Protein AF-A0AAD6PXW5-F1 (afdb_monomer_lite)

Secondary structure (DSSP, 8-state):
---HHHHHHT-TTHHHHHHHHHHHHHHHHHHHHHHHHHHS-S-HHHHHHHHHHHHHHHHHHHHHHHHHHHHHHHHHTT---HHHHHHHHHHHHHHHHHHHHHHHHHHHHHHHHHTTSSSS----

Foldseek 3Di:
DPPPVVVLVPDPCNVLLVQLVVLLVVLVVLLVVLVVCVVVVPCPPSNVVSLVVNVVSLVSSVVSLVVSCVVVVVVCVPDPPPPVVVVNVVSSVVSVVSSVVSVVVSVVVVVVVVVVPVPDPPDD

InterPro domains:
  IPR010989 SNARE [SSF47661] (10-108)
  IPR015260 Syntaxin 6/10/61, N-terminal [PF09177] (11-102)

Sequence (124 aa):
MASSFDRWEKDPFFSAAEEVQESADRMESTYRTWIHSKKEESSMWDSEQLCRDLHTALGTTKWQLEEFVRAVGSSYVKSSVDDARDRHHDFIVAIEDHILRIENSLKECALFRGKDFVALGAFG

Structure (mmCIF, N/CA/C/O backbone):
data_AF-A0AAD6PXW5-F1
#
_entry.id   AF-A0AAD6PXW5-F1
#
loop_
_atom_site.group_PDB
_atom_site.id
_atom_site.type_symbol
_atom_site.label_atom_id
_atom_site.label_alt_id
_atom_site.label_comp_id
_atom_site.label_asym_id
_atom_site.label_entity_id
_atom_site.label_seq_id
_atom_site.pdbx_PDB_ins_code
_atom_site.Cartn_x
_atom_site.Cartn_y
_atom_site.Cartn_z
_atom_site.occupancy
_atom_site.B_iso_or_equiv
_atom_site.auth_seq_id
_atom_site.auth_comp_id
_atom_site.auth_asym_id
_atom_site.auth_atom_id
_atom_site.pdbx_PDB_model_num
ATOM 1 N N . MET A 1 1 ? 29.778 -7.296 -3.159 1.00 43.88 1 MET A N 1
ATOM 2 C CA . MET A 1 1 ? 28.343 -7.546 -2.919 1.00 43.88 1 MET A CA 1
ATOM 3 C C . MET A 1 1 ? 27.648 -6.203 -3.003 1.00 43.88 1 MET A C 1
ATOM 5 O O . MET A 1 1 ? 27.687 -5.469 -2.028 1.00 43.88 1 MET A O 1
ATOM 9 N N . ALA A 1 2 ? 27.128 -5.829 -4.173 1.00 42.91 2 ALA A N 1
ATOM 10 C CA . ALA A 1 2 ? 26.213 -4.694 -4.238 1.00 42.91 2 ALA A CA 1
ATOM 11 C C . ALA A 1 2 ? 24.943 -5.143 -3.507 1.00 42.91 2 ALA A C 1
ATOM 13 O O . ALA A 1 2 ? 24.288 -6.094 -3.937 1.00 42.91 2 ALA A O 1
ATOM 14 N N . SER A 1 3 ? 24.690 -4.571 -2.334 1.00 57.91 3 SER A N 1
ATOM 15 C CA . SER A 1 3 ? 23.447 -4.772 -1.598 1.00 57.91 3 SER A CA 1
ATOM 16 C C . SER A 1 3 ? 22.291 -4.369 -2.513 1.00 57.91 3 SER A C 1
ATOM 18 O O . SER A 1 3 ? 22.400 -3.400 -3.261 1.00 57.91 3 SER A O 1
ATOM 20 N N . SER A 1 4 ? 21.189 -5.114 -2.479 1.00 59.00 4 SER A N 1
ATOM 21 C CA . SER A 1 4 ? 19.957 -4.844 -3.241 1.00 59.00 4 SER A CA 1
ATOM 22 C C . SER A 1 4 ? 19.537 -3.365 -3.235 1.00 59.00 4 SER A C 1
ATOM 24 O O . SER A 1 4 ? 18.984 -2.889 -4.220 1.00 59.00 4 SER A O 1
ATOM 26 N N . PHE A 1 5 ? 19.875 -2.638 -2.168 1.00 60.16 5 PHE A N 1
ATOM 27 C CA . PHE A 1 5 ? 19.695 -1.198 -1.997 1.00 60.16 5 PHE A CA 1
ATOM 28 C C . PHE A 1 5 ? 20.393 -0.317 -3.056 1.00 60.16 5 PHE A C 1
ATOM 30 O O . PHE A 1 5 ? 19.763 0.578 -3.606 1.00 60.16 5 PHE A O 1
ATOM 37 N N . ASP A 1 6 ? 21.650 -0.601 -3.422 1.00 64.19 6 ASP A N 1
ATOM 38 C CA . ASP A 1 6 ? 22.413 0.190 -4.416 1.00 64.19 6 ASP A CA 1
ATOM 39 C C . ASP A 1 6 ? 21.743 0.164 -5.804 1.00 64.19 6 ASP A C 1
ATOM 41 O O . ASP A 1 6 ? 21.818 1.103 -6.594 1.00 64.19 6 ASP A O 1
ATOM 45 N N . ARG A 1 7 ? 21.009 -0.919 -6.077 1.00 69.69 7 ARG A N 1
ATOM 46 C CA . ARG A 1 7 ? 20.292 -1.152 -7.336 1.00 69.69 7 ARG A C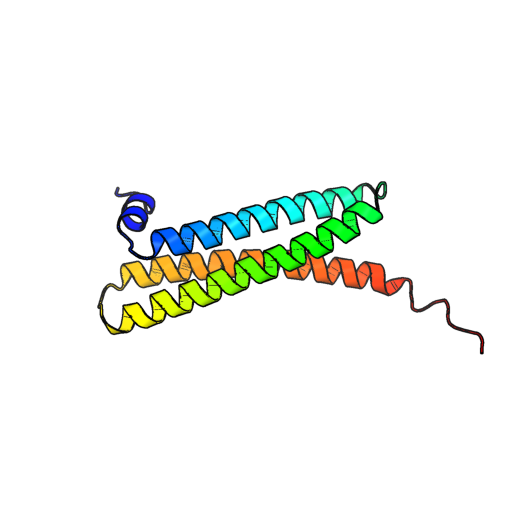A 1
ATOM 47 C C . ARG A 1 7 ? 18.938 -0.453 -7.378 1.00 69.69 7 ARG A C 1
ATOM 49 O O . ARG A 1 7 ? 18.470 -0.139 -8.467 1.00 69.69 7 ARG A O 1
ATOM 56 N N . TRP A 1 8 ? 18.327 -0.230 -6.216 1.00 77.19 8 TRP A N 1
ATOM 57 C CA . TRP A 1 8 ? 17.111 0.565 -6.071 1.00 77.19 8 TRP A CA 1
ATOM 58 C C . TRP A 1 8 ? 17.415 2.057 -6.202 1.00 77.19 8 TRP A C 1
ATOM 60 O O . TRP A 1 8 ? 16.676 2.749 -6.883 1.00 77.19 8 TRP A O 1
ATOM 70 N N . GLU A 1 9 ? 18.552 2.533 -5.687 1.00 71.94 9 GLU A N 1
ATOM 71 C CA . GLU A 1 9 ? 18.954 3.945 -5.808 1.00 71.94 9 GLU A CA 1
ATOM 72 C C . GLU A 1 9 ? 19.092 4.418 -7.273 1.00 71.94 9 GLU A C 1
ATOM 74 O O . GLU A 1 9 ? 18.912 5.595 -7.582 1.00 71.94 9 GLU A O 1
ATOM 79 N N . LYS A 1 10 ? 19.410 3.508 -8.206 1.00 76.12 10 LYS A N 1
ATOM 80 C CA . LYS A 1 10 ? 19.506 3.812 -9.648 1.00 76.12 10 LYS A CA 1
ATOM 81 C C . LYS A 1 10 ? 18.193 3.622 -10.405 1.00 76.12 10 LYS A C 1
ATOM 83 O O . LYS A 1 10 ? 18.158 3.856 -11.614 1.00 76.12 10 LYS A O 1
ATOM 88 N N . ASP A 1 11 ? 17.143 3.164 -9.732 1.00 77.50 11 ASP A N 1
ATOM 89 C CA . ASP A 1 11 ? 15.880 2.827 -10.366 1.00 77.50 11 ASP A CA 1
ATOM 90 C C . ASP A 1 11 ? 14.996 4.078 -10.513 1.00 77.50 11 ASP A C 1
ATOM 92 O O . ASP A 1 11 ? 14.730 4.765 -9.527 1.00 77.50 11 ASP A O 1
ATOM 96 N N . PRO A 1 12 ? 14.501 4.400 -11.721 1.00 81.56 12 PRO A N 1
ATOM 97 C CA . PRO A 1 12 ? 13.628 5.555 -11.919 1.00 81.56 12 PRO A CA 1
ATOM 98 C C . PRO A 1 12 ? 12.291 5.433 -11.173 1.00 81.56 12 PRO A C 1
ATOM 100 O O . PRO A 1 12 ? 11.626 6.445 -10.968 1.00 81.56 12 PRO A O 1
ATOM 103 N N . PHE A 1 13 ? 11.900 4.224 -10.758 1.00 84.12 13 PHE A N 1
ATOM 104 C CA . PHE A 1 13 ? 10.696 3.992 -9.962 1.00 84.12 13 PHE A CA 1
ATOM 105 C C . PHE A 1 13 ? 10.963 3.965 -8.453 1.00 84.12 13 PHE A C 1
ATOM 107 O O . PHE A 1 13 ? 10.032 3.725 -7.690 1.00 84.12 13 PHE A O 1
ATOM 114 N N . PHE A 1 14 ? 12.193 4.240 -8.006 1.00 85.56 14 PHE A N 1
ATOM 115 C CA . PHE A 1 14 ? 12.543 4.262 -6.586 1.00 85.56 14 PHE A CA 1
ATOM 116 C C . PHE A 1 14 ? 11.652 5.200 -5.774 1.00 85.56 14 PHE A C 1
ATOM 118 O O . PHE A 1 14 ? 11.107 4.779 -4.764 1.00 85.56 14 PHE A O 1
ATOM 125 N N . SER A 1 15 ? 11.426 6.429 -6.252 1.00 87.06 15 SER A N 1
ATOM 126 C CA . SER A 1 15 ? 10.549 7.386 -5.563 1.00 87.06 15 SER A CA 1
ATOM 127 C C . SER A 1 15 ? 9.121 6.858 -5.411 1.00 87.06 15 SER A C 1
ATOM 129 O O . SER A 1 15 ? 8.536 6.976 -4.345 1.00 87.06 15 SER A O 1
ATOM 131 N N . ALA A 1 16 ? 8.584 6.204 -6.444 1.00 88.69 16 ALA A N 1
ATOM 132 C CA . ALA A 1 16 ? 7.250 5.616 -6.373 1.00 88.69 16 ALA A CA 1
ATOM 133 C C . ALA A 1 16 ? 7.202 4.403 -5.423 1.00 88.69 16 ALA A C 1
ATOM 135 O O . ALA A 1 16 ? 6.219 4.221 -4.711 1.00 88.69 16 ALA A O 1
ATOM 136 N N . ALA A 1 17 ? 8.258 3.583 -5.379 1.00 89.06 17 ALA A N 1
ATOM 137 C CA . ALA A 1 17 ? 8.364 2.483 -4.420 1.00 89.06 17 ALA A CA 1
ATOM 138 C C . ALA A 1 17 ? 8.481 2.996 -2.974 1.00 89.06 17 ALA A C 1
ATOM 140 O O . ALA A 1 17 ? 7.828 2.458 -2.085 1.00 89.06 17 ALA A O 1
ATOM 141 N N . GLU A 1 18 ? 9.258 4.055 -2.746 1.00 90.44 18 GLU A N 1
ATOM 142 C CA . GLU A 1 18 ? 9.407 4.710 -1.443 1.00 90.44 18 GLU A CA 1
ATOM 143 C C . GLU A 1 18 ? 8.066 5.259 -0.938 1.00 90.44 18 GLU A C 1
ATOM 145 O O . GLU A 1 18 ? 7.695 5.002 0.204 1.00 90.44 18 GLU A O 1
ATOM 150 N N . GLU A 1 19 ? 7.281 5.910 -1.803 1.00 90.94 19 GLU A N 1
ATOM 151 C CA . GLU A 1 19 ? 5.929 6.376 -1.465 1.00 90.94 19 GLU A CA 1
ATOM 152 C C . GLU A 1 19 ? 4.989 5.224 -1.069 1.00 90.94 19 GLU A C 1
ATOM 154 O O . GLU A 1 19 ? 4.228 5.341 -0.104 1.00 90.94 19 GLU A O 1
ATOM 159 N N . VAL A 1 20 ? 5.050 4.095 -1.786 1.00 92.75 20 VAL A N 1
ATOM 160 C CA . VAL A 1 20 ? 4.276 2.888 -1.446 1.00 92.75 20 VAL A CA 1
ATOM 161 C C . VAL A 1 20 ? 4.719 2.323 -0.094 1.00 92.75 20 VAL A C 1
ATOM 163 O O . VAL A 1 20 ? 3.864 1.943 0.711 1.00 92.75 20 VAL A O 1
ATOM 166 N N . GLN A 1 21 ? 6.029 2.276 0.177 1.00 90.44 21 GLN A N 1
ATOM 167 C CA . GLN A 1 21 ? 6.552 1.827 1.469 1.00 90.44 21 GLN A CA 1
ATOM 168 C C . GLN A 1 21 ? 6.104 2.741 2.603 1.00 90.44 21 GLN A C 1
ATOM 170 O O . GLN A 1 21 ? 5.586 2.235 3.592 1.00 90.44 21 GLN A O 1
ATOM 175 N N . GLU A 1 22 ? 6.221 4.061 2.456 1.00 92.38 22 GLU A N 1
ATOM 176 C CA . GLU A 1 22 ? 5.822 5.012 3.497 1.00 92.38 22 GLU A CA 1
ATOM 177 C C . GLU A 1 22 ? 4.339 4.850 3.860 1.00 92.38 22 GLU A C 1
ATOM 179 O O . GLU A 1 22 ? 3.974 4.801 5.041 1.00 92.38 22 GLU A O 1
ATOM 184 N N . SER A 1 23 ? 3.475 4.679 2.858 1.00 90.19 23 SER A N 1
ATOM 185 C CA . SER A 1 23 ? 2.059 4.405 3.101 1.00 90.19 23 SER A CA 1
ATOM 186 C C . SER A 1 23 ? 1.825 3.037 3.737 1.00 90.19 23 SER A C 1
ATOM 188 O O . SER A 1 23 ? 0.960 2.914 4.605 1.00 90.19 23 SER A O 1
ATOM 190 N N . ALA A 1 24 ? 2.578 2.004 3.351 1.00 92.12 24 ALA A N 1
ATOM 191 C CA . ALA A 1 24 ? 2.496 0.686 3.977 1.00 92.12 24 ALA A CA 1
ATOM 192 C C . ALA A 1 24 ? 2.958 0.702 5.447 1.00 92.12 24 ALA A C 1
ATOM 194 O O . ALA A 1 24 ? 2.304 0.103 6.301 1.00 92.12 24 ALA A O 1
ATOM 195 N N . ASP A 1 25 ? 4.024 1.434 5.769 1.00 91.81 25 ASP A N 1
ATOM 196 C CA . ASP A 1 25 ? 4.499 1.658 7.138 1.00 91.81 25 ASP A CA 1
ATOM 197 C C . ASP A 1 25 ? 3.471 2.443 7.963 1.00 91.81 25 ASP A C 1
ATOM 199 O O . ASP A 1 25 ? 3.172 2.091 9.109 1.00 91.81 25 ASP A O 1
ATOM 203 N N . ARG A 1 26 ? 2.857 3.477 7.372 1.00 89.81 26 ARG A N 1
ATOM 204 C CA . ARG A 1 26 ? 1.768 4.227 8.010 1.00 89.81 26 ARG A CA 1
ATOM 205 C C . ARG A 1 26 ? 0.573 3.322 8.301 1.00 89.81 26 ARG A C 1
ATOM 207 O O . ARG A 1 26 ? 0.050 3.343 9.414 1.00 89.81 26 ARG A O 1
ATOM 214 N N . MET A 1 27 ? 0.180 2.505 7.327 1.00 91.25 27 MET A N 1
ATOM 215 C CA . MET A 1 27 ? -0.867 1.496 7.466 1.00 91.25 27 MET A CA 1
ATOM 216 C C . MET A 1 27 ? -0.540 0.510 8.599 1.00 91.25 27 MET A C 1
ATOM 218 O O . MET A 1 27 ? -1.392 0.259 9.452 1.00 91.25 27 MET A O 1
ATOM 222 N N . GLU A 1 28 ? 0.688 -0.014 8.668 1.00 91.00 28 GLU A N 1
ATOM 223 C CA . GLU A 1 28 ? 1.083 -0.954 9.723 1.00 91.00 28 GLU A CA 1
ATOM 224 C C . GLU A 1 28 ? 1.095 -0.294 11.108 1.00 91.00 28 GLU A C 1
ATOM 226 O O . GLU A 1 28 ? 0.641 -0.889 12.089 1.00 91.00 28 GLU A O 1
ATOM 231 N N . SER A 1 29 ? 1.551 0.955 11.198 1.00 90.50 29 SER A N 1
ATOM 232 C CA . SER A 1 29 ? 1.541 1.732 12.440 1.00 90.50 29 SER A CA 1
ATOM 233 C C . SER A 1 29 ? 0.116 1.928 12.973 1.00 90.50 29 SER A C 1
ATOM 235 O O . SER A 1 29 ? -0.170 1.646 14.147 1.00 90.50 29 SER A O 1
ATOM 237 N N . THR A 1 30 ? -0.820 2.313 12.098 1.00 90.62 30 THR A N 1
ATOM 238 C CA . THR A 1 30 ? -2.240 2.428 12.452 1.00 90.62 30 THR A CA 1
ATOM 239 C C . THR A 1 30 ? -2.828 1.068 12.832 1.00 90.62 30 THR A C 1
ATOM 241 O O . THR A 1 30 ? -3.539 0.975 13.832 1.00 90.62 30 THR A O 1
ATOM 244 N N . TYR A 1 31 ? -2.489 -0.004 12.109 1.00 89.19 31 TYR A N 1
ATOM 245 C CA . TYR A 1 31 ? -2.944 -1.364 12.409 1.00 89.19 31 TYR A CA 1
ATOM 246 C C . TYR A 1 31 ? -2.481 -1.855 13.782 1.00 89.19 31 TYR A C 1
ATOM 248 O O . TYR A 1 31 ? -3.295 -2.357 14.559 1.00 89.19 31 TYR A O 1
ATOM 256 N N . ARG A 1 32 ? -1.199 -1.678 14.124 1.00 89.38 32 ARG A N 1
ATOM 257 C CA . ARG A 1 32 ? -0.668 -2.047 15.445 1.00 89.38 32 ARG A CA 1
ATOM 258 C C . ARG A 1 32 ? -1.416 -1.305 16.545 1.00 89.38 32 ARG A C 1
ATOM 260 O O . ARG A 1 32 ? -1.892 -1.933 17.489 1.00 89.38 32 ARG A O 1
ATOM 267 N N . THR A 1 33 ? -1.583 0.007 16.383 1.00 88.12 33 THR A N 1
ATOM 268 C CA . THR A 1 33 ? -2.323 0.844 17.337 1.00 88.12 33 THR A CA 1
ATOM 269 C C . THR A 1 33 ? -3.765 0.359 17.488 1.00 88.12 33 THR A C 1
ATOM 271 O O . THR A 1 33 ? -4.240 0.170 18.604 1.00 88.12 33 THR A O 1
ATOM 274 N N . TRP A 1 34 ? -4.439 0.057 16.378 1.00 86.94 34 TRP A N 1
ATOM 275 C CA . TRP A 1 34 ? -5.807 -0.453 16.375 1.00 86.94 34 TRP A CA 1
ATOM 276 C C . TRP A 1 34 ? -5.954 -1.797 17.101 1.00 86.94 34 TRP A C 1
ATOM 278 O O . TRP A 1 34 ? -6.880 -1.961 17.897 1.00 86.94 34 TRP A O 1
ATOM 288 N N . ILE A 1 35 ? -5.032 -2.744 16.887 1.00 85.12 35 ILE A N 1
ATOM 289 C CA . ILE A 1 35 ? -5.022 -4.035 17.594 1.00 85.12 35 ILE A CA 1
ATOM 290 C C . ILE A 1 35 ? -4.840 -3.838 19.103 1.00 85.12 35 ILE A C 1
ATOM 292 O O . ILE A 1 35 ? -5.525 -4.497 19.891 1.00 85.12 35 ILE A O 1
ATOM 296 N N . HIS A 1 36 ? -3.959 -2.922 19.514 1.00 83.88 36 HIS A N 1
ATOM 297 C CA . HIS A 1 36 ? -3.771 -2.584 20.925 1.00 83.88 36 HIS A CA 1
ATOM 298 C C . HIS A 1 36 ? -5.040 -1.971 21.530 1.00 83.88 36 HIS A C 1
ATOM 300 O O . HIS A 1 36 ? -5.538 -2.491 22.527 1.00 83.88 36 HIS A O 1
ATOM 306 N N . SER A 1 37 ? -5.627 -0.955 20.890 1.00 82.38 37 SER A N 1
ATOM 307 C CA . SER A 1 37 ? -6.880 -0.335 21.347 1.00 82.38 37 SER A CA 1
ATOM 308 C C . SER A 1 37 ? -8.042 -1.330 21.414 1.00 82.38 37 SER A C 1
ATOM 310 O O . SER A 1 37 ? -8.850 -1.273 22.337 1.00 82.38 37 SER A O 1
ATOM 312 N N . LYS A 1 38 ? -8.118 -2.279 20.471 1.00 74.94 38 LYS A N 1
ATOM 313 C CA . LYS A 1 38 ? -9.131 -3.344 20.471 1.00 74.94 38 LYS A CA 1
ATOM 314 C C . LYS A 1 38 ? -8.984 -4.284 21.672 1.00 74.94 38 LYS A C 1
ATOM 316 O O . LYS A 1 38 ? -9.991 -4.729 22.211 1.00 74.94 38 LYS A O 1
ATOM 321 N N . LYS A 1 39 ? -7.752 -4.618 22.068 1.00 75.56 39 LYS A N 1
ATOM 322 C CA . LYS A 1 39 ? -7.475 -5.545 23.177 1.00 75.56 39 LYS A CA 1
ATOM 323 C C . LYS A 1 39 ? -7.706 -4.910 24.548 1.00 75.56 39 LYS A C 1
ATOM 325 O O . LYS A 1 39 ? -8.113 -5.605 25.470 1.00 75.56 39 LYS A O 1
ATOM 330 N N . GLU A 1 40 ? -7.433 -3.617 24.669 1.00 70.12 40 GLU A N 1
ATOM 331 C CA . GLU A 1 40 ? -7.510 -2.898 25.941 1.00 70.12 40 GLU A CA 1
ATOM 332 C C . GLU A 1 40 ? -8.953 -2.523 26.333 1.00 70.12 40 GLU A C 1
ATOM 334 O O . GLU A 1 40 ? -9.125 -2.016 27.433 1.00 70.12 40 GLU A O 1
ATOM 339 N N . GLU A 1 41 ? -9.964 -2.722 25.460 1.00 60.88 41 GLU A N 1
ATOM 340 C CA . GLU A 1 41 ? -11.421 -2.419 25.600 1.00 60.88 41 GLU A CA 1
ATOM 341 C C . GLU A 1 41 ? -11.781 -1.010 26.145 1.00 60.88 41 GLU A C 1
ATOM 343 O O . GLU A 1 41 ? -12.942 -0.623 26.244 1.00 60.88 41 GLU A O 1
ATOM 348 N N . SER A 1 42 ? -10.767 -0.202 26.441 1.00 56.16 42 SER A N 1
ATOM 349 C CA . SER A 1 42 ? -10.814 1.038 27.210 1.00 56.16 42 SER A CA 1
ATOM 350 C C . SER A 1 42 ? -11.211 2.234 26.344 1.00 56.16 42 SER A C 1
ATOM 352 O O . SER A 1 42 ? -11.721 3.231 26.850 1.00 56.16 42 SER A O 1
ATOM 354 N N . SER A 1 43 ? -11.056 2.128 25.019 1.00 57.84 43 SER A N 1
ATOM 355 C CA . SER A 1 43 ? -11.464 3.175 24.084 1.00 57.84 43 SER A CA 1
ATOM 356 C C . SER A 1 43 ? -12.063 2.638 22.781 1.00 57.84 43 SER A C 1
ATOM 358 O O . SER A 1 43 ? -11.482 2.665 21.695 1.00 57.84 43 SER A O 1
ATOM 360 N N . MET A 1 44 ? -13.315 2.183 22.879 1.00 58.09 44 MET A N 1
ATOM 361 C CA . MET A 1 44 ? -14.137 1.790 21.725 1.00 58.09 44 MET A CA 1
ATOM 362 C C . MET A 1 44 ? -14.190 2.878 20.633 1.00 58.09 44 MET A C 1
ATOM 364 O O . MET A 1 44 ? -14.178 2.544 19.450 1.00 58.09 44 MET A O 1
ATOM 368 N N . TRP A 1 45 ? -14.192 4.158 21.025 1.00 62.09 45 TRP A N 1
ATOM 369 C CA . TRP A 1 45 ? -14.221 5.305 20.110 1.00 62.09 45 TRP A CA 1
ATOM 370 C C . TRP A 1 45 ? -12.913 5.476 19.318 1.00 62.09 45 TRP A C 1
ATOM 372 O O . TRP A 1 45 ? -12.949 5.705 18.109 1.00 62.09 45 TRP A O 1
ATOM 382 N N . ASP A 1 46 ? -11.754 5.289 19.960 1.00 73.44 46 ASP A N 1
ATOM 383 C CA . ASP A 1 46 ? -10.458 5.357 19.269 1.00 73.44 46 ASP A CA 1
ATOM 384 C C . ASP A 1 46 ? -10.298 4.193 18.288 1.00 73.44 46 ASP A C 1
ATOM 386 O O . ASP A 1 46 ? -9.782 4.375 17.189 1.00 73.44 46 ASP A O 1
ATOM 390 N N . SER A 1 47 ? -10.796 3.000 18.635 1.00 75.81 47 SER A N 1
ATOM 391 C CA . SER A 1 47 ? -10.754 1.839 17.737 1.00 75.81 47 SER A CA 1
ATOM 392 C C . SER A 1 47 ? -11.542 2.070 16.440 1.00 75.81 47 SER A C 1
ATOM 394 O O . SER A 1 47 ? -11.091 1.657 15.371 1.00 75.81 47 SER A O 1
ATOM 396 N N . GLU A 1 48 ? -12.690 2.752 16.495 1.00 80.12 48 GLU A N 1
ATOM 397 C CA . GLU A 1 48 ? -13.480 3.076 15.299 1.00 80.12 48 GLU A CA 1
ATOM 398 C C . GLU A 1 48 ? -12.810 4.139 14.425 1.00 80.12 48 GLU A C 1
ATOM 400 O O . GLU A 1 48 ? -12.804 4.001 13.198 1.00 80.12 48 GLU A O 1
ATOM 405 N N . GLN A 1 49 ? -12.202 5.161 15.036 1.00 84.62 49 GLN A N 1
ATOM 406 C CA . G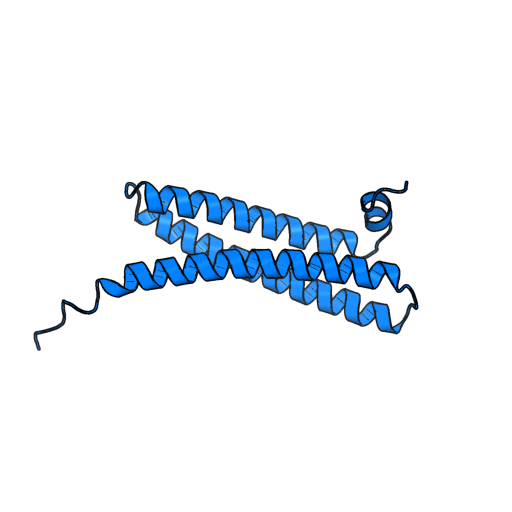LN A 1 49 ? -11.423 6.163 14.309 1.00 84.62 49 GLN A CA 1
ATOM 407 C C . GLN A 1 49 ? -10.204 5.522 13.635 1.00 84.62 49 GLN A C 1
ATOM 409 O O . GLN A 1 49 ? -10.027 5.663 12.428 1.00 84.62 49 GLN A O 1
ATOM 414 N N . LEU A 1 50 ? -9.430 4.725 14.380 1.00 85.94 50 LEU A N 1
ATOM 415 C CA . LEU A 1 50 ? -8.276 3.990 13.859 1.00 85.94 50 LEU A CA 1
ATOM 416 C C . LEU A 1 50 ? -8.668 3.012 12.748 1.00 85.94 50 LEU A C 1
ATOM 418 O O . LEU A 1 50 ? -7.917 2.851 11.796 1.00 85.94 50 LEU A O 1
ATOM 422 N N . CYS A 1 51 ? -9.846 2.389 12.827 1.00 84.81 51 CYS A N 1
ATOM 423 C CA . CYS A 1 51 ? -10.369 1.526 11.769 1.00 84.81 51 CYS A CA 1
ATOM 424 C C . CYS A 1 51 ? -10.618 2.303 10.466 1.00 84.81 51 CYS A C 1
ATOM 426 O O . CYS A 1 51 ? -10.245 1.837 9.389 1.00 84.81 51 CYS A O 1
ATOM 428 N N . ARG A 1 52 ? -11.206 3.506 10.546 1.00 87.62 52 ARG A N 1
ATOM 429 C CA . ARG A 1 52 ? -11.423 4.376 9.375 1.00 87.62 52 ARG A CA 1
ATOM 430 C C . ARG A 1 52 ? -10.110 4.895 8.795 1.00 87.62 52 ARG A C 1
ATOM 432 O O . ARG A 1 52 ? -9.938 4.877 7.575 1.00 87.62 52 ARG A O 1
ATOM 439 N N . ASP A 1 53 ? -9.192 5.326 9.656 1.00 89.75 53 ASP A N 1
ATOM 440 C CA . ASP A 1 53 ? -7.844 5.745 9.264 1.00 89.75 53 ASP A CA 1
ATOM 441 C C . ASP A 1 53 ? -7.093 4.596 8.585 1.00 89.75 53 ASP A C 1
ATOM 443 O O . ASP A 1 53 ? -6.510 4.786 7.521 1.00 89.75 53 ASP A O 1
ATOM 447 N N . LEU A 1 54 ? -7.185 3.384 9.136 1.00 89.50 54 LEU A N 1
ATOM 448 C CA . LEU A 1 54 ? -6.569 2.190 8.568 1.00 89.50 54 LEU A CA 1
ATOM 449 C C . LEU A 1 54 ? -7.171 1.830 7.209 1.00 89.50 54 LEU A C 1
ATOM 451 O O . LEU A 1 54 ? -6.430 1.522 6.284 1.00 89.50 54 LEU A O 1
ATOM 455 N N . HIS A 1 55 ? -8.495 1.915 7.060 1.00 88.12 55 HIS A N 1
ATOM 456 C CA . HIS A 1 55 ? -9.168 1.720 5.773 1.00 88.12 55 HIS A CA 1
ATOM 457 C C . HIS A 1 55 ? -8.723 2.742 4.722 1.00 88.12 55 HIS A C 1
ATOM 459 O O . HIS A 1 55 ? -8.546 2.395 3.555 1.00 88.12 55 HIS A O 1
ATOM 465 N N . THR A 1 56 ? -8.536 3.995 5.139 1.00 89.75 56 THR A N 1
ATOM 466 C CA . THR A 1 56 ? -8.043 5.068 4.269 1.00 89.75 56 THR A CA 1
ATOM 467 C C . THR A 1 56 ? -6.597 4.801 3.862 1.00 89.75 56 THR A C 1
ATOM 469 O O . THR A 1 56 ? -6.286 4.850 2.677 1.00 89.75 56 THR A O 1
ATOM 472 N N . ALA A 1 57 ? -5.732 4.447 4.818 1.00 90.50 57 ALA A N 1
ATOM 473 C CA . ALA A 1 57 ? -4.338 4.100 4.560 1.00 90.50 57 ALA A CA 1
ATOM 474 C C . ALA A 1 57 ? -4.225 2.889 3.622 1.00 90.50 57 ALA A C 1
ATOM 476 O O . ALA A 1 57 ? -3.515 2.971 2.630 1.00 90.50 57 ALA A O 1
ATOM 477 N N . LEU A 1 58 ? -5.000 1.825 3.865 1.00 90.31 58 LEU A N 1
ATOM 478 C CA . LEU A 1 58 ? -5.113 0.654 2.984 1.00 90.31 58 LEU A CA 1
ATOM 479 C C . LEU A 1 58 ? -5.479 1.047 1.551 1.00 90.31 58 LEU A C 1
ATOM 481 O O . LEU A 1 58 ? -4.849 0.585 0.601 1.00 90.31 58 LEU A O 1
ATOM 485 N N . GLY A 1 59 ? -6.495 1.901 1.394 1.00 89.81 59 GLY A N 1
ATOM 486 C CA . GLY A 1 59 ? -6.915 2.403 0.089 1.00 89.81 59 GLY A CA 1
ATOM 487 C C . GLY A 1 59 ? -5.797 3.163 -0.624 1.00 89.81 59 GLY A C 1
ATOM 488 O O . GLY A 1 59 ? -5.551 2.919 -1.804 1.00 89.81 59 GLY A O 1
ATOM 489 N N . THR A 1 60 ? -5.085 4.028 0.101 1.00 91.88 60 THR A N 1
ATOM 490 C CA . THR A 1 60 ? -3.946 4.788 -0.428 1.00 91.88 60 THR A CA 1
ATOM 491 C C . THR A 1 60 ? -2.792 3.875 -0.831 1.00 91.88 60 THR A C 1
ATOM 493 O O . THR A 1 60 ? -2.335 3.968 -1.967 1.00 91.88 60 THR A O 1
ATOM 496 N N . THR A 1 61 ? -2.359 2.958 0.041 1.00 92.06 61 THR A N 1
ATOM 497 C CA . THR A 1 61 ? -1.263 2.020 -0.250 1.00 92.06 61 THR A CA 1
ATOM 498 C C . THR A 1 61 ? -1.592 1.159 -1.463 1.00 92.06 61 THR A C 1
ATOM 500 O O . THR A 1 61 ? -0.750 0.987 -2.341 1.00 92.06 61 THR A O 1
ATOM 503 N N . LYS A 1 62 ? -2.829 0.652 -1.552 1.00 92.56 62 LYS A N 1
ATOM 504 C CA . LYS A 1 62 ? -3.275 -0.151 -2.692 1.00 92.56 62 LYS A CA 1
ATOM 505 C C . LYS A 1 62 ? -3.245 0.651 -3.989 1.00 92.56 62 LYS A C 1
ATOM 507 O O . LYS A 1 62 ? -2.678 0.185 -4.970 1.00 92.56 62 LYS A O 1
ATOM 512 N N . TRP A 1 63 ? -3.798 1.863 -3.977 1.00 94.38 63 TRP A N 1
ATOM 513 C CA . TRP A 1 63 ? -3.796 2.721 -5.157 1.00 94.38 63 TRP A CA 1
ATOM 514 C C . TRP A 1 63 ? -2.369 3.068 -5.602 1.00 94.38 63 TRP A C 1
ATOM 516 O O . TRP A 1 63 ? -2.051 2.938 -6.781 1.00 94.38 63 TRP A O 1
ATOM 526 N N . GLN A 1 64 ? -1.483 3.437 -4.670 1.00 91.69 64 GLN A N 1
ATOM 527 C CA . GLN A 1 64 ? -0.079 3.720 -4.985 1.00 91.69 64 GLN A CA 1
ATOM 528 C C . GLN A 1 64 ? 0.640 2.488 -5.547 1.00 91.69 64 GLN A C 1
ATOM 530 O O . GLN A 1 64 ? 1.431 2.612 -6.481 1.00 91.69 64 GLN A O 1
ATOM 535 N N . LEU A 1 65 ? 0.343 1.294 -5.025 1.00 92.62 65 LEU A N 1
ATOM 536 C CA . LEU A 1 65 ? 0.903 0.049 -5.537 1.00 92.62 65 LEU A CA 1
ATOM 537 C C . LEU A 1 65 ? 0.415 -0.249 -6.961 1.00 92.62 65 LEU A C 1
ATOM 539 O O . LEU A 1 65 ? 1.219 -0.589 -7.826 1.00 92.62 65 LEU A O 1
ATOM 543 N N . GLU A 1 66 ? -0.881 -0.089 -7.232 1.00 91.25 66 GLU A N 1
ATOM 544 C CA . GLU A 1 66 ? -1.458 -0.264 -8.571 1.00 91.25 66 GLU A CA 1
ATOM 545 C C . GLU A 1 66 ? -0.862 0.733 -9.579 1.00 91.25 66 GLU A C 1
ATOM 547 O O . GLU A 1 66 ? -0.539 0.366 -10.713 1.00 91.25 66 GLU A O 1
ATOM 552 N N . GLU A 1 67 ? -0.666 1.986 -9.164 1.00 91.56 67 GLU A N 1
ATOM 553 C CA . GLU A 1 67 ? 0.020 3.006 -9.959 1.00 91.56 67 GLU A CA 1
ATOM 554 C C . GLU A 1 67 ? 1.477 2.620 -10.238 1.00 91.56 67 GLU A C 1
ATOM 556 O O . GLU A 1 67 ? 1.911 2.688 -11.392 1.00 91.56 67 GLU A O 1
ATOM 561 N N . PHE A 1 68 ? 2.209 2.147 -9.222 1.00 89.94 68 PHE A N 1
ATOM 562 C CA . PHE A 1 68 ? 3.574 1.646 -9.374 1.00 89.94 68 PHE A CA 1
ATOM 563 C C . PHE A 1 68 ? 3.623 0.503 -10.390 1.00 89.94 68 PHE A C 1
ATOM 565 O O . PHE A 1 68 ? 4.362 0.601 -11.370 1.00 89.94 68 PHE A O 1
ATOM 572 N N . VAL A 1 69 ? 2.777 -0.525 -10.232 1.00 90.19 69 VAL A N 1
ATOM 573 C CA . VAL A 1 69 ? 2.670 -1.681 -11.143 1.00 90.19 69 VAL A CA 1
ATOM 574 C C . VAL A 1 69 ? 2.395 -1.224 -12.574 1.00 90.19 69 VAL A C 1
ATOM 576 O O . VAL A 1 69 ? 3.025 -1.704 -13.520 1.00 90.19 69 VAL A O 1
ATOM 579 N N . ARG A 1 70 ? 1.475 -0.270 -12.760 1.00 88.56 70 ARG A N 1
ATOM 580 C CA . ARG A 1 70 ? 1.149 0.277 -14.082 1.00 88.56 70 ARG A CA 1
ATOM 581 C C . ARG A 1 70 ? 2.338 1.014 -14.697 1.00 88.56 70 ARG A C 1
ATOM 583 O O . ARG A 1 70 ? 2.584 0.884 -15.900 1.00 88.56 70 ARG A O 1
ATOM 590 N N . ALA A 1 71 ? 3.077 1.765 -13.887 1.00 87.25 71 ALA A N 1
ATOM 591 C CA . ALA A 1 71 ? 4.245 2.520 -14.314 1.00 87.25 71 ALA A CA 1
ATOM 592 C C . ALA A 1 71 ? 5.406 1.591 -14.715 1.00 87.25 71 ALA A C 1
ATOM 594 O O . ALA A 1 71 ? 5.938 1.725 -15.823 1.00 87.25 71 ALA A O 1
ATOM 595 N N . VAL A 1 72 ? 5.736 0.593 -13.885 1.00 84.81 72 VAL A N 1
ATOM 596 C CA . VAL A 1 72 ? 6.784 -0.389 -14.202 1.00 84.81 72 VAL A CA 1
ATOM 597 C C . VAL A 1 72 ? 6.385 -1.283 -15.379 1.00 84.81 72 VAL A C 1
ATOM 599 O O . VAL A 1 72 ? 7.178 -1.480 -16.300 1.00 84.81 72 VAL A O 1
ATOM 602 N N . GLY A 1 73 ? 5.121 -1.718 -15.439 1.00 82.12 73 GLY A N 1
ATOM 603 C CA . GLY A 1 73 ? 4.570 -2.533 -16.525 1.00 82.12 73 GLY A CA 1
ATOM 604 C C . GLY A 1 73 ? 4.679 -1.865 -17.897 1.00 82.12 73 GLY A C 1
ATOM 605 O O . GLY A 1 73 ? 5.086 -2.498 -18.871 1.00 82.12 73 GLY A O 1
ATOM 606 N N . SER A 1 74 ? 4.385 -0.563 -17.968 1.00 79.25 74 SER A N 1
ATOM 607 C CA . SER A 1 74 ? 4.542 0.243 -19.188 1.00 79.25 74 SER A CA 1
ATOM 608 C C . SER A 1 74 ? 6.014 0.432 -19.595 1.00 79.25 74 SER A C 1
ATOM 610 O O . SER A 1 74 ? 6.333 0.580 -20.778 1.00 79.25 74 SER A O 1
ATOM 612 N N . SER A 1 75 ? 6.930 0.392 -18.623 1.00 74.69 75 SER A N 1
ATOM 613 C CA . SER A 1 75 ? 8.371 0.557 -18.835 1.00 74.69 75 SER A CA 1
ATOM 614 C C . SER A 1 75 ? 9.055 -0.714 -19.350 1.00 74.69 75 SER A C 1
ATOM 616 O O . SER A 1 75 ? 9.895 -0.636 -20.250 1.00 74.69 75 SER A O 1
ATOM 618 N N . TYR A 1 76 ? 8.657 -1.899 -18.868 1.00 69.75 76 TYR A N 1
ATOM 619 C CA . TYR A 1 76 ? 9.268 -3.175 -19.281 1.00 69.75 76 TYR A CA 1
ATOM 620 C C . TYR A 1 76 ? 9.103 -3.490 -20.764 1.00 69.75 76 TYR A C 1
ATOM 622 O O . TYR A 1 76 ? 9.969 -4.127 -21.356 1.00 69.75 76 TYR A O 1
ATOM 630 N N . VAL A 1 77 ? 8.034 -3.001 -21.399 1.00 60.84 77 VAL A N 1
ATOM 631 C CA . VAL A 1 77 ? 7.819 -3.163 -22.848 1.00 60.84 77 VAL A CA 1
ATOM 632 C C . VAL A 1 77 ? 8.975 -2.556 -23.664 1.00 60.84 77 VAL A C 1
ATOM 634 O O . VAL A 1 77 ? 9.188 -2.940 -24.812 1.00 60.84 77 VAL A O 1
ATOM 637 N N . LYS A 1 78 ? 9.753 -1.632 -23.079 1.00 58.53 78 LYS A N 1
ATOM 638 C CA . LYS A 1 78 ? 10.846 -0.907 -23.742 1.00 58.53 78 LYS A CA 1
ATOM 639 C C . LYS A 1 78 ? 12.255 -1.391 -23.377 1.00 58.53 78 LYS A C 1
ATOM 641 O O . LYS A 1 78 ? 13.194 -0.967 -24.046 1.00 58.53 78 LYS A O 1
ATOM 646 N N . SER A 1 79 ? 12.442 -2.234 -22.356 1.00 54.19 79 SER A N 1
ATOM 647 C CA . SER A 1 79 ? 13.783 -2.583 -21.855 1.00 54.19 79 SER A CA 1
ATOM 648 C C . SER A 1 79 ? 13.893 -4.043 -21.408 1.00 54.19 79 SER A C 1
ATOM 650 O O . SER A 1 79 ? 13.101 -4.513 -20.596 1.00 54.19 79 SER A O 1
ATOM 652 N N . SER A 1 80 ? 14.908 -4.758 -21.905 1.00 52.91 80 SER A N 1
ATOM 653 C CA . SER A 1 80 ? 15.179 -6.181 -21.634 1.00 52.91 80 SER A CA 1
ATOM 654 C C . SER A 1 80 ? 15.916 -6.424 -20.303 1.00 52.91 80 SER A C 1
ATOM 656 O O . SER A 1 80 ? 16.821 -7.259 -20.237 1.00 52.91 80 SER A O 1
ATOM 658 N N . VAL A 1 81 ? 15.620 -5.649 -19.258 1.00 59.31 81 VAL A N 1
ATOM 659 C CA . VAL A 1 81 ? 16.295 -5.775 -17.955 1.00 59.31 81 VAL A CA 1
ATOM 660 C C . VAL A 1 81 ? 15.453 -6.668 -17.048 1.00 59.31 81 VAL A C 1
ATOM 662 O O . VAL A 1 81 ? 14.634 -6.198 -16.264 1.00 59.31 81 VAL A O 1
ATOM 665 N N . ASP A 1 82 ? 15.673 -7.972 -17.198 1.00 65.19 82 ASP A N 1
ATOM 666 C CA . ASP A 1 82 ? 15.027 -9.064 -16.453 1.00 65.19 82 ASP A CA 1
ATOM 667 C C . ASP A 1 82 ? 15.148 -8.874 -14.928 1.00 65.19 82 ASP A C 1
ATOM 669 O O . ASP A 1 82 ? 14.173 -8.929 -14.190 1.00 65.19 82 ASP A O 1
ATOM 673 N N . ASP A 1 83 ? 16.325 -8.466 -14.460 1.00 69.69 83 ASP A N 1
ATOM 674 C CA . ASP A 1 83 ? 16.601 -8.335 -13.032 1.00 69.69 83 ASP A CA 1
ATOM 675 C C . ASP A 1 83 ? 15.827 -7.203 -12.316 1.00 69.69 83 ASP A C 1
ATOM 677 O O . ASP A 1 83 ? 15.527 -7.310 -11.127 1.00 69.69 83 ASP A O 1
ATOM 681 N N . ALA A 1 84 ? 15.506 -6.102 -13.007 1.00 72.88 84 ALA A N 1
ATOM 682 C CA . ALA A 1 84 ? 14.694 -5.034 -12.410 1.00 72.88 84 ALA A CA 1
ATOM 683 C C . ALA A 1 84 ? 13.240 -5.477 -12.239 1.00 72.88 84 ALA A C 1
ATOM 685 O O . ALA A 1 84 ? 12.580 -5.101 -11.273 1.00 72.88 84 ALA A O 1
ATOM 686 N N . ARG A 1 85 ? 12.774 -6.331 -13.152 1.00 77.88 85 ARG A N 1
ATOM 687 C CA . ARG A 1 85 ? 11.424 -6.871 -13.144 1.00 77.88 85 ARG A CA 1
ATOM 688 C C . ARG A 1 85 ? 11.191 -7.796 -11.958 1.00 77.88 85 ARG A C 1
ATOM 690 O O . ARG A 1 85 ? 10.194 -7.619 -11.266 1.00 77.88 85 ARG A O 1
ATOM 697 N N . ASP A 1 86 ? 12.111 -8.720 -11.68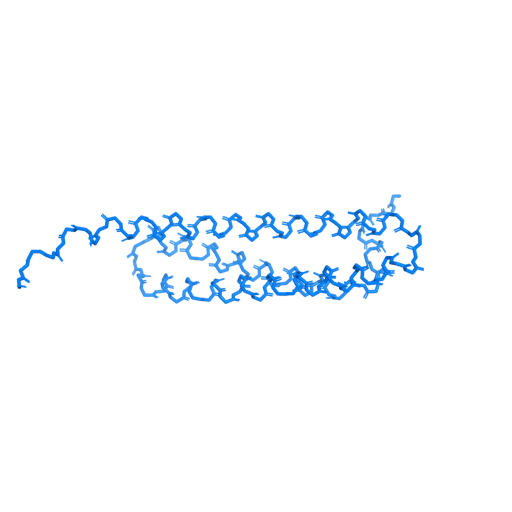8 1.00 81.94 86 ASP A N 1
ATOM 698 C CA . ASP A 1 86 ? 12.015 -9.599 -10.517 1.00 81.94 86 ASP A CA 1
ATOM 699 C C . ASP A 1 86 ? 12.031 -8.807 -9.206 1.00 81.94 86 ASP A C 1
ATOM 701 O O . ASP A 1 86 ? 11.226 -9.070 -8.318 1.00 81.94 86 ASP A O 1
ATOM 705 N N . ARG A 1 87 ? 12.877 -7.774 -9.098 1.00 82.62 87 ARG A N 1
ATOM 706 C CA . ARG A 1 87 ? 12.927 -6.909 -7.905 1.00 82.62 87 ARG A CA 1
ATOM 707 C C . ARG A 1 87 ? 11.622 -6.159 -7.662 1.00 82.62 87 ARG A C 1
ATOM 709 O O . ARG A 1 87 ? 11.143 -6.112 -6.533 1.00 82.62 87 ARG A O 1
ATOM 716 N N . HIS A 1 88 ? 11.063 -5.549 -8.704 1.00 87.56 88 HIS A N 1
ATOM 717 C CA . HIS A 1 88 ? 9.788 -4.842 -8.599 1.00 87.56 88 HIS A CA 1
ATOM 718 C C . HIS A 1 88 ? 8.646 -5.817 -8.312 1.00 87.56 88 HIS A C 1
ATOM 720 O O . HIS A 1 88 ? 7.767 -5.490 -7.528 1.00 87.56 88 HIS A O 1
ATOM 726 N N . HIS A 1 89 ? 8.673 -7.019 -8.891 1.00 87.19 89 HIS A N 1
ATOM 727 C CA . HIS A 1 89 ? 7.692 -8.061 -8.604 1.00 87.19 89 HIS A CA 1
ATOM 728 C C . HIS A 1 89 ? 7.751 -8.520 -7.141 1.00 87.19 89 HIS A C 1
ATOM 730 O O . HIS A 1 89 ? 6.715 -8.574 -6.489 1.00 87.19 89 HIS A O 1
ATOM 736 N N . ASP A 1 90 ? 8.942 -8.806 -6.609 1.00 88.81 90 ASP A N 1
ATOM 737 C CA . ASP A 1 90 ? 9.130 -9.187 -5.201 1.00 88.81 90 ASP A CA 1
ATOM 738 C C . ASP A 1 90 ? 8.622 -8.090 -4.253 1.00 88.81 90 ASP A C 1
ATOM 740 O O . ASP A 1 90 ? 7.880 -8.365 -3.311 1.00 88.81 90 ASP A O 1
ATOM 744 N N . PHE A 1 91 ? 8.914 -6.826 -4.580 1.00 89.31 91 PHE A N 1
ATOM 745 C CA . PHE A 1 91 ? 8.373 -5.668 -3.875 1.00 89.31 91 PHE A CA 1
ATOM 746 C C . PHE A 1 91 ? 6.841 -5.622 -3.907 1.00 89.31 91 PHE A C 1
ATOM 748 O O . PHE A 1 91 ? 6.210 -5.461 -2.865 1.00 89.31 91 PHE A O 1
ATOM 755 N N . ILE A 1 92 ? 6.237 -5.796 -5.087 1.00 91.06 92 ILE A N 1
ATOM 756 C CA . ILE A 1 92 ? 4.780 -5.781 -5.245 1.00 91.06 92 ILE A CA 1
ATOM 757 C C . ILE A 1 92 ? 4.145 -6.873 -4.388 1.00 91.06 92 ILE A C 1
ATOM 759 O O . ILE A 1 92 ? 3.273 -6.572 -3.577 1.00 91.06 92 ILE A O 1
ATOM 763 N N . VAL A 1 93 ? 4.638 -8.107 -4.498 1.00 92.00 93 VAL A N 1
ATOM 764 C CA . VAL A 1 93 ? 4.128 -9.250 -3.730 1.00 92.00 93 VAL A CA 1
ATOM 765 C C . VAL A 1 93 ? 4.254 -9.011 -2.225 1.00 92.00 93 VAL A C 1
ATOM 767 O O . VAL A 1 93 ? 3.324 -9.317 -1.482 1.00 92.00 93 VAL A O 1
ATOM 770 N N . ALA A 1 94 ? 5.363 -8.431 -1.760 1.00 92.56 94 ALA A N 1
ATOM 771 C CA . ALA A 1 94 ? 5.557 -8.127 -0.345 1.00 92.56 94 ALA A CA 1
ATOM 772 C C . ALA A 1 94 ? 4.536 -7.102 0.185 1.00 92.56 94 ALA A C 1
ATOM 774 O O . ALA A 1 94 ? 4.000 -7.276 1.282 1.00 92.56 94 ALA A O 1
ATOM 775 N N . ILE A 1 95 ? 4.239 -6.046 -0.581 1.00 92.44 95 ILE A N 1
ATOM 776 C CA . ILE A 1 95 ? 3.233 -5.048 -0.189 1.00 92.44 95 ILE A CA 1
ATOM 777 C C . ILE A 1 95 ? 1.818 -5.633 -0.279 1.00 92.44 95 ILE A C 1
ATOM 779 O O . ILE A 1 95 ? 1.011 -5.396 0.621 1.00 92.44 95 ILE A O 1
ATOM 783 N N . GLU A 1 96 ? 1.510 -6.426 -1.311 1.00 92.75 96 GLU A N 1
ATOM 784 C CA . GLU A 1 96 ? 0.218 -7.114 -1.433 1.00 92.75 96 GLU A CA 1
ATOM 785 C C . GLU A 1 96 ? -0.032 -8.061 -0.256 1.00 92.75 96 GLU A C 1
ATOM 787 O O . GLU A 1 96 ? -1.112 -8.021 0.333 1.00 92.75 96 GLU A O 1
ATOM 792 N N . ASP A 1 97 ? 0.961 -8.865 0.137 1.00 93.19 97 ASP A N 1
ATOM 793 C CA . ASP A 1 97 ? 0.870 -9.729 1.319 1.00 93.19 97 ASP A CA 1
ATOM 794 C C . ASP A 1 97 ? 0.593 -8.906 2.584 1.00 93.19 97 ASP A C 1
ATOM 796 O O . ASP A 1 97 ? -0.284 -9.247 3.382 1.00 93.19 97 ASP A O 1
ATOM 800 N N . HIS A 1 98 ? 1.266 -7.762 2.732 1.00 90.56 98 HIS A N 1
ATOM 801 C CA . HIS A 1 98 ? 1.068 -6.880 3.874 1.00 90.56 98 HIS A CA 1
ATOM 802 C C . HIS A 1 98 ? -0.360 -6.308 3.929 1.00 90.56 98 HIS A C 1
ATOM 804 O O . HIS A 1 98 ? -1.010 -6.358 4.979 1.00 90.56 98 HIS A O 1
ATOM 810 N N . ILE A 1 99 ? -0.875 -5.824 2.795 1.00 91.12 99 ILE A N 1
ATOM 811 C CA . ILE A 1 99 ? -2.259 -5.354 2.646 1.00 91.12 99 ILE A CA 1
ATOM 812 C C . ILE A 1 99 ? -3.232 -6.483 3.004 1.00 91.12 99 ILE A C 1
ATOM 814 O O . ILE A 1 99 ? -4.096 -6.300 3.862 1.00 91.12 99 ILE A O 1
ATOM 818 N N . LEU A 1 100 ? -3.058 -7.668 2.411 1.00 91.31 100 LEU A N 1
ATOM 819 C CA . LEU A 1 100 ? -3.926 -8.828 2.630 1.00 91.31 100 LEU A CA 1
ATOM 820 C C . LEU A 1 100 ? -3.952 -9.262 4.097 1.00 91.31 100 LEU A C 1
ATOM 822 O O . LEU A 1 100 ? -5.021 -9.565 4.633 1.00 91.31 100 LEU A O 1
ATOM 826 N N . ARG A 1 101 ? -2.795 -9.263 4.768 1.00 90.62 101 ARG A N 1
ATOM 827 C CA . ARG A 1 101 ? -2.674 -9.617 6.186 1.00 90.62 101 ARG A CA 1
ATOM 828 C C . ARG A 1 101 ? -3.494 -8.675 7.065 1.00 90.62 101 ARG A C 1
ATOM 830 O O . ARG A 1 101 ? -4.203 -9.131 7.961 1.00 90.62 101 ARG A O 1
ATOM 837 N N . ILE A 1 102 ? -3.431 -7.374 6.791 1.00 89.12 102 ILE A N 1
ATOM 838 C CA . ILE A 1 102 ? -4.179 -6.354 7.534 1.00 89.12 102 ILE A CA 1
ATOM 839 C C . ILE A 1 102 ? -5.673 -6.425 7.205 1.00 89.12 102 ILE A C 1
ATOM 841 O O . ILE A 1 102 ? -6.490 -6.433 8.126 1.00 89.12 102 ILE A O 1
ATOM 845 N N . GLU A 1 103 ? -6.044 -6.535 5.926 1.00 89.06 103 GLU A N 1
ATOM 846 C CA . GLU A 1 103 ? -7.441 -6.680 5.500 1.00 89.06 103 GLU A CA 1
ATOM 847 C C . GLU A 1 103 ? -8.110 -7.899 6.141 1.00 89.06 103 GLU A C 1
ATOM 849 O O . GLU A 1 103 ? -9.265 -7.819 6.568 1.00 89.06 103 GLU A O 1
ATOM 854 N N . ASN A 1 104 ? -7.403 -9.029 6.223 1.00 88.06 104 ASN A N 1
ATOM 855 C CA . ASN A 1 104 ? -7.941 -10.239 6.828 1.00 88.06 104 ASN A CA 1
ATOM 856 C C . ASN A 1 104 ? -8.201 -10.043 8.330 1.00 88.06 104 ASN A C 1
ATOM 858 O O . ASN A 1 104 ? -9.304 -10.315 8.800 1.00 88.06 104 ASN A O 1
ATOM 862 N N . SER A 1 105 ? -7.254 -9.453 9.065 1.00 84.94 105 SER A N 1
ATOM 863 C CA . SER A 1 105 ? -7.445 -9.100 10.479 1.00 84.94 105 SER A CA 1
ATOM 864 C C . SER A 1 105 ? -8.616 -8.134 10.707 1.00 84.94 105 SER A C 1
ATOM 866 O O . SER A 1 105 ? -9.341 -8.234 11.704 1.00 84.94 105 SER A O 1
ATOM 868 N N . LEU A 1 106 ? -8.827 -7.198 9.778 1.00 81.81 106 LEU A N 1
ATOM 869 C CA . LEU A 1 106 ? -9.944 -6.251 9.789 1.00 81.81 106 LEU A CA 1
ATOM 870 C C . LEU A 1 106 ? -11.287 -6.968 9.595 1.00 81.81 106 LEU A C 1
ATOM 872 O O . LEU A 1 106 ? -12.224 -6.746 10.368 1.00 81.81 106 LEU A O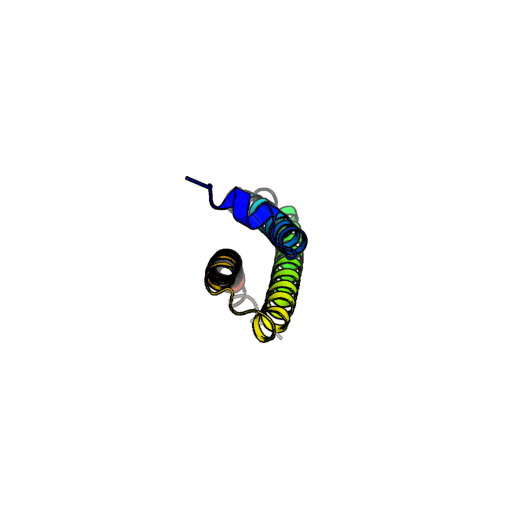 1
ATOM 876 N N . LYS A 1 107 ? -11.356 -7.892 8.628 1.00 81.75 107 LYS A N 1
ATOM 877 C CA . LYS A 1 107 ? -12.526 -8.749 8.377 1.00 81.75 107 LYS A CA 1
ATOM 878 C C . LYS A 1 107 ? -12.845 -9.636 9.576 1.00 81.75 107 LYS A C 1
ATOM 880 O O . LYS A 1 107 ? -13.999 -9.680 9.996 1.00 81.75 107 LYS A O 1
ATOM 885 N N . GLU A 1 108 ? -11.850 -10.284 10.179 1.00 75.19 108 GLU A N 1
ATOM 886 C CA . GLU A 1 108 ? -12.050 -11.096 11.386 1.00 75.19 108 GLU A CA 1
ATOM 887 C C . GLU A 1 108 ? -12.572 -10.259 12.562 1.00 75.19 108 GLU A C 1
ATOM 889 O O . GLU A 1 108 ? -13.442 -10.699 13.316 1.00 75.19 108 GLU A O 1
ATOM 894 N N . CYS A 1 109 ? -12.118 -9.010 12.698 1.00 67.38 109 CYS A N 1
ATOM 895 C CA . CYS A 1 109 ? -12.661 -8.096 13.696 1.00 67.38 109 CYS A CA 1
ATOM 896 C C . CYS A 1 109 ? -14.110 -7.685 13.417 1.00 67.38 109 CYS A C 1
ATOM 898 O O . CYS A 1 109 ? -14.917 -7.646 14.348 1.00 67.38 109 CYS A O 1
ATOM 900 N N . ALA A 1 110 ? -14.445 -7.375 12.165 1.00 64.50 110 ALA A N 1
ATOM 901 C CA . ALA A 1 110 ? -15.807 -7.032 11.771 1.00 64.50 110 ALA A CA 1
ATOM 902 C C . ALA A 1 110 ? -16.764 -8.220 11.970 1.00 64.50 110 ALA A C 1
ATOM 904 O O . ALA A 1 110 ? -17.876 -8.033 12.458 1.00 64.50 110 ALA A O 1
ATOM 905 N N . LEU A 1 111 ? -16.315 -9.446 11.682 1.00 60.38 111 LEU A N 1
ATOM 906 C CA . LEU A 1 111 ? -17.069 -10.677 11.935 1.00 60.38 111 LEU A CA 1
ATOM 907 C C . LEU A 1 111 ? -17.291 -10.930 13.430 1.00 60.38 111 LEU A C 1
ATOM 909 O O . LEU A 1 111 ? -18.389 -11.325 13.819 1.00 60.38 111 LEU A O 1
ATOM 913 N N . PHE A 1 112 ? -16.286 -10.674 14.275 1.00 53.19 112 PHE A N 1
ATOM 914 C CA . PHE A 1 112 ? -16.436 -10.778 15.729 1.00 53.19 112 PHE A CA 1
ATOM 915 C C . PHE A 1 112 ? -17.462 -9.768 16.261 1.00 53.19 112 PHE A C 1
ATOM 917 O O . PHE A 1 112 ? -18.312 -10.123 17.069 1.00 53.19 112 PHE A O 1
ATOM 924 N N . ARG A 1 113 ? -17.448 -8.532 15.744 1.00 50.72 113 ARG A N 1
ATOM 925 C CA . ARG A 1 113 ? -18.409 -7.483 16.123 1.00 50.72 113 ARG A CA 1
ATOM 926 C C . ARG A 1 113 ? -19.816 -7.725 15.546 1.00 50.72 113 ARG A C 1
ATOM 928 O O . ARG A 1 113 ? -20.805 -7.347 16.161 1.00 50.72 113 ARG A O 1
ATOM 935 N N . GLY A 1 114 ? -19.920 -8.392 14.395 1.00 47.12 114 GLY A N 1
ATOM 936 C CA . GLY A 1 114 ? -21.187 -8.750 13.748 1.00 47.12 114 GLY A CA 1
ATOM 937 C C . GLY A 1 114 ? -21.928 -9.931 14.386 1.00 47.12 114 GLY A C 1
ATOM 938 O O . GLY A 1 114 ? -23.095 -10.152 14.063 1.00 47.12 114 GLY A O 1
ATOM 939 N N . LYS A 1 115 ? -21.297 -10.677 15.305 1.00 42.22 115 LYS A N 1
ATOM 940 C CA . LYS A 1 115 ? -21.923 -11.831 15.974 1.00 42.22 115 LYS A CA 1
ATOM 941 C C . LYS A 1 115 ? -22.703 -11.487 17.251 1.00 42.22 115 LYS A C 1
ATOM 943 O O . LYS A 1 115 ? -23.278 -12.390 17.848 1.00 42.22 115 LYS A O 1
ATOM 948 N N . ASP A 1 116 ? -22.810 -10.200 17.583 1.00 40.06 116 ASP A N 1
ATOM 949 C CA . ASP A 1 116 ? -23.653 -9.680 18.672 1.00 40.06 116 ASP A CA 1
ATOM 950 C C . ASP A 1 116 ? -24.933 -8.966 18.187 1.00 40.06 116 ASP A C 1
ATOM 952 O O . ASP A 1 116 ? -25.745 -8.535 18.998 1.00 40.06 116 ASP A O 1
ATOM 956 N N . PHE A 1 117 ? -25.181 -8.873 16.871 1.00 41.53 117 PHE A N 1
ATOM 957 C CA . PHE A 1 117 ? -26.368 -8.177 16.331 1.00 41.53 117 PHE A CA 1
ATOM 958 C C . PHE A 1 117 ? -27.426 -9.096 15.694 1.00 41.53 117 PHE A C 1
ATOM 960 O O . PHE A 1 117 ? -28.281 -8.641 14.942 1.00 41.53 117 PHE A O 1
ATOM 967 N N . VAL A 1 118 ? -27.407 -10.400 15.996 1.00 45.28 118 VAL A N 1
ATOM 968 C CA . VAL A 1 118 ? -28.490 -11.334 15.602 1.00 45.28 118 VAL A CA 1
ATOM 969 C C . VAL A 1 118 ? -29.439 -11.644 16.773 1.00 45.28 118 VAL A C 1
ATOM 971 O O . VAL A 1 118 ? -30.398 -12.394 16.625 1.00 45.28 118 VAL A O 1
ATOM 974 N N . ALA A 1 119 ? -29.247 -11.009 17.931 1.00 43.47 119 ALA A N 1
ATOM 975 C CA . ALA A 1 119 ? -30.096 -11.215 19.101 1.00 43.47 119 ALA A CA 1
ATOM 976 C C . ALA A 1 119 ? -30.647 -9.911 19.691 1.00 43.47 119 ALA A C 1
ATOM 978 O O . ALA A 1 119 ? -30.631 -9.757 20.899 1.00 43.47 119 ALA A O 1
ATOM 979 N N . LEU A 1 120 ? -31.166 -8.977 18.887 1.00 44.06 120 LEU A N 1
ATOM 980 C CA . LEU A 1 120 ? -32.198 -8.049 19.375 1.00 44.06 120 LEU A CA 1
ATOM 981 C C . LEU A 1 120 ? -32.970 -7.434 18.198 1.00 44.06 120 LEU A C 1
ATOM 983 O O . LEU A 1 120 ? -32.624 -6.392 17.654 1.00 44.06 120 LEU A O 1
ATOM 987 N N . GLY A 1 121 ? -34.018 -8.133 17.778 1.00 37.72 121 GLY A N 1
ATOM 988 C CA . GLY A 1 121 ? -34.912 -7.692 16.709 1.00 37.72 121 GLY A CA 1
ATOM 989 C C . GLY A 1 121 ? -36.221 -8.471 16.670 1.00 37.72 121 GLY A C 1
ATOM 990 O O . GLY A 1 121 ? -36.825 -8.607 15.615 1.00 37.72 121 GLY A O 1
ATOM 991 N N . ALA A 1 122 ? -36.643 -9.019 17.811 1.00 47.84 122 ALA A N 1
ATOM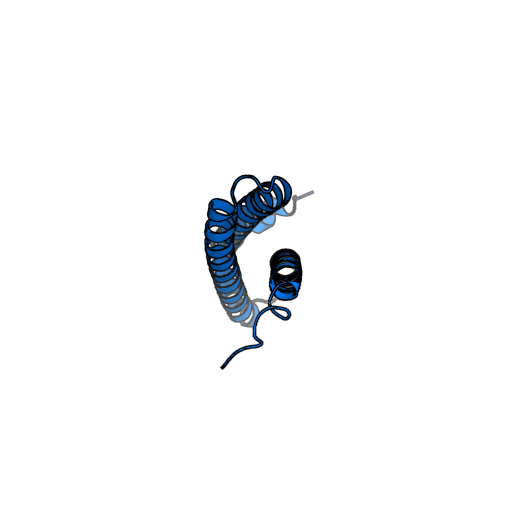 992 C CA . ALA A 1 122 ? -38.046 -9.306 18.054 1.00 47.84 122 ALA A CA 1
ATOM 993 C C . ALA A 1 122 ? -38.667 -8.012 18.588 1.00 47.84 122 ALA A C 1
ATOM 995 O O . ALA A 1 122 ? -38.315 -7.617 19.694 1.00 47.84 122 ALA A O 1
ATOM 996 N N . PHE A 1 123 ? -39.491 -7.343 17.778 1.00 41.16 123 PHE A N 1
ATOM 997 C CA . PHE A 1 123 ? -40.704 -6.578 18.124 1.00 41.16 123 PHE A CA 1
ATOM 998 C C . PHE A 1 123 ? -41.037 -5.600 16.986 1.00 41.16 123 PHE A C 1
ATOM 1000 O O . PHE A 1 123 ? -40.214 -4.748 16.655 1.00 41.16 123 PHE A O 1
ATOM 1007 N N . GLY A 1 124 ? -42.258 -5.696 16.448 1.00 37.88 124 GLY A N 1
ATOM 1008 C CA . GLY A 1 124 ? -42.846 -4.736 15.507 1.00 37.88 124 GLY A CA 1
ATOM 1009 C C . GLY A 1 124 ? -43.580 -5.402 14.363 1.00 37.88 124 GLY A C 1
ATOM 1010 O O . GLY A 1 124 ? -43.063 -5.297 13.234 1.00 3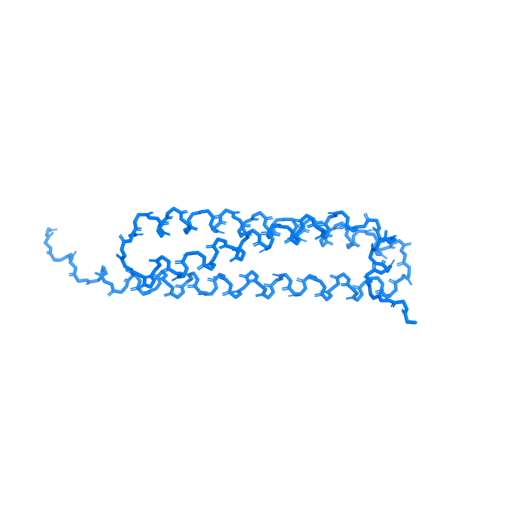7.88 124 GLY A O 1
#

Organism: NCBI:txid444605

pLDDT: mean 77.15, std 16.42, range [37.72, 94.38]

Radius of gyration: 19.44 Å; chains: 1; bounding box: 71×19×51 Å